Protein AF-A0A951G834-F1 (afdb_monomer_lite)

Sequence (128 aa):
MEDFDQDEIDAFVLTYSLFAQKNDSISLARIAAIYKADWMPSEAKECFDSARRSVNDCLGSAATIMLGEHYVRVRDIIDVIIYGGMAHTNTKKAEIFEEWMRSGIKGFIWAEFFAHVKHLLEILRSRA

Radius of gyration: 16.0 Å; chains: 1; bounding box: 35×32×46 Å

Structure (mmCIF, N/CA/C/O backbone):
data_AF-A0A951G834-F1
#
_entry.id   AF-A0A951G834-F1
#
loop_
_atom_site.group_PDB
_atom_site.id
_atom_site.type_symbol
_atom_site.label_atom_id
_atom_site.label_alt_id
_atom_site.label_comp_id
_atom_site.label_asym_id
_atom_site.label_entity_id
_atom_site.label_seq_id
_atom_site.pdbx_PDB_ins_code
_atom_site.Cartn_x
_atom_site.Cartn_y
_atom_site.Cartn_z
_atom_site.occupancy
_atom_site.B_iso_or_equiv
_atom_site.auth_seq_id
_atom_site.auth_comp_id
_atom_site.auth_asym_id
_atom_site.auth_atom_id
_atom_site.pdbx_PDB_model_num
ATOM 1 N N . MET A 1 1 ? 9.044 19.501 -5.970 1.00 44.16 1 MET A N 1
ATOM 2 C CA . MET A 1 1 ? 8.704 18.137 -5.536 1.00 44.16 1 MET A CA 1
ATOM 3 C C . MET A 1 1 ? 9.507 17.968 -4.267 1.00 44.16 1 MET A C 1
ATOM 5 O O . MET A 1 1 ? 10.717 18.085 -4.372 1.00 44.16 1 MET A O 1
ATOM 9 N N . GLU A 1 2 ? 8.882 17.944 -3.086 1.00 50.66 2 GLU A N 1
ATOM 10 C CA . GLU A 1 2 ? 9.629 17.541 -1.884 1.00 50.66 2 GLU A CA 1
ATOM 11 C C . GLU A 1 2 ? 10.146 16.134 -2.178 1.00 50.66 2 GLU A C 1
ATOM 13 O O . GLU A 1 2 ? 9.355 15.245 -2.498 1.00 50.66 2 GLU A O 1
ATOM 18 N N . ASP A 1 3 ? 11.468 16.013 -2.263 1.00 60.75 3 ASP A N 1
ATOM 19 C CA . ASP A 1 3 ? 12.152 14.750 -2.500 1.00 60.75 3 ASP A CA 1
ATOM 20 C C . ASP A 1 3 ? 12.013 13.963 -1.199 1.00 60.75 3 ASP A C 1
ATOM 22 O O . ASP A 1 3 ? 12.490 14.427 -0.164 1.00 60.75 3 ASP A O 1
ATOM 26 N N . PHE A 1 4 ? 11.305 12.833 -1.233 1.00 62.94 4 PHE A N 1
ATOM 27 C CA . PHE A 1 4 ? 11.307 11.915 -0.099 1.00 62.94 4 PHE A CA 1
ATOM 28 C C . PHE A 1 4 ? 12.752 11.491 0.163 1.00 62.94 4 PHE A C 1
ATOM 30 O O . PHE A 1 4 ? 13.439 11.023 -0.753 1.00 62.94 4 PHE A O 1
ATOM 37 N N . ASP A 1 5 ? 13.213 11.658 1.397 1.00 77.44 5 ASP A N 1
ATOM 38 C CA . ASP A 1 5 ? 14.512 11.139 1.815 1.00 77.44 5 ASP A CA 1
ATOM 39 C C . ASP A 1 5 ? 14.432 9.597 1.922 1.00 77.44 5 ASP A C 1
ATOM 41 O O . ASP A 1 5 ? 13.355 9.031 2.124 1.00 77.44 5 ASP A O 1
ATOM 45 N N . GLN A 1 6 ? 15.550 8.893 1.702 1.00 76.19 6 GLN A N 1
ATOM 46 C CA . GLN A 1 6 ? 15.586 7.423 1.745 1.00 76.19 6 GLN A CA 1
ATOM 47 C C . GLN A 1 6 ? 15.042 6.855 3.064 1.00 76.19 6 GLN A C 1
ATOM 49 O O . GLN A 1 6 ? 14.336 5.850 3.030 1.00 76.19 6 GLN A O 1
ATOM 54 N N . ASP A 1 7 ? 15.270 7.528 4.193 1.00 79.31 7 ASP A N 1
ATOM 55 C CA . ASP A 1 7 ? 14.752 7.134 5.503 1.00 79.31 7 ASP A CA 1
ATOM 56 C C . ASP A 1 7 ? 13.214 7.181 5.541 1.00 79.31 7 ASP A C 1
ATOM 58 O O . ASP A 1 7 ? 12.574 6.309 6.135 1.00 79.31 7 ASP A O 1
ATOM 62 N N . GLU A 1 8 ? 12.587 8.156 4.873 1.00 77.69 8 GLU A N 1
ATOM 63 C CA . GLU A 1 8 ? 11.124 8.253 4.782 1.00 77.69 8 GLU A CA 1
ATOM 64 C C . GLU A 1 8 ? 10.540 7.118 3.935 1.00 77.69 8 GLU A C 1
ATOM 66 O O . GLU A 1 8 ? 9.498 6.545 4.278 1.00 77.69 8 GLU A O 1
ATOM 71 N N . ILE A 1 9 ? 11.221 6.765 2.841 1.00 77.44 9 ILE A N 1
ATOM 72 C CA . ILE A 1 9 ? 10.815 5.657 1.974 1.00 77.44 9 ILE A CA 1
ATOM 73 C C . ILE A 1 9 ? 10.972 4.330 2.724 1.00 77.44 9 ILE A C 1
ATOM 75 O O . ILE A 1 9 ? 10.038 3.526 2.730 1.00 77.44 9 ILE A O 1
ATOM 79 N N . ASP A 1 10 ? 12.094 4.108 3.406 1.00 82.00 10 ASP A N 1
ATOM 80 C CA . ASP A 1 10 ? 12.346 2.892 4.183 1.00 82.00 10 ASP A CA 1
ATOM 81 C C . ASP A 1 10 ? 11.348 2.742 5.339 1.00 82.00 10 ASP A C 1
ATOM 83 O O . ASP A 1 10 ? 10.772 1.665 5.543 1.00 82.00 10 ASP A O 1
ATOM 87 N N . ALA A 1 11 ? 11.057 3.833 6.053 1.00 83.75 11 ALA A N 1
ATOM 88 C CA . ALA A 1 11 ? 10.031 3.854 7.089 1.00 83.75 11 ALA A CA 1
ATOM 89 C C . ALA A 1 11 ? 8.648 3.508 6.520 1.00 83.75 11 ALA A C 1
ATOM 91 O O . ALA A 1 11 ? 7.914 2.709 7.116 1.00 83.75 11 ALA A O 1
ATOM 92 N N . PHE A 1 12 ? 8.288 4.056 5.356 1.00 83.00 12 PHE A N 1
ATOM 93 C CA . PHE A 1 12 ? 7.044 3.709 4.675 1.00 83.00 12 PHE A CA 1
ATOM 94 C C . PHE A 1 12 ? 7.005 2.232 4.262 1.00 83.00 12 PHE A C 1
ATOM 96 O O . PHE A 1 12 ? 6.016 1.554 4.535 1.00 83.00 12 PHE A O 1
ATOM 103 N N . VAL A 1 13 ? 8.069 1.710 3.649 1.00 84.06 13 VAL A N 1
ATOM 104 C CA . VAL A 1 13 ? 8.187 0.309 3.211 1.00 84.06 13 VAL A CA 1
ATOM 105 C C . VAL A 1 13 ? 7.994 -0.648 4.378 1.00 84.06 13 VAL A C 1
ATOM 107 O O . VAL A 1 13 ? 7.223 -1.611 4.275 1.00 84.06 13 VAL A O 1
ATOM 110 N N . LEU A 1 14 ? 8.655 -0.371 5.502 1.00 83.62 14 LEU A N 1
ATOM 111 C CA . LEU A 1 14 ? 8.518 -1.149 6.726 1.00 83.62 14 LEU A CA 1
ATOM 112 C C . LEU A 1 14 ? 7.084 -1.073 7.258 1.00 83.62 14 LEU A C 1
ATOM 114 O O . LEU A 1 14 ? 6.453 -2.104 7.486 1.00 83.62 14 LEU A O 1
ATOM 118 N N . THR A 1 15 ? 6.541 0.136 7.386 1.00 83.31 15 THR A N 1
ATOM 119 C CA . THR A 1 15 ? 5.182 0.386 7.888 1.00 83.31 15 THR A CA 1
ATOM 120 C C . THR A 1 15 ? 4.138 -0.334 7.038 1.00 83.31 15 THR A C 1
ATOM 122 O O . THR A 1 15 ? 3.297 -1.070 7.557 1.00 83.31 15 THR A O 1
ATOM 125 N N . TYR A 1 16 ? 4.214 -0.193 5.717 1.00 83.62 16 TYR A N 1
ATOM 126 C CA . TYR A 1 16 ? 3.327 -0.884 4.792 1.00 83.62 16 TYR A CA 1
ATOM 127 C C . TYR A 1 16 ? 3.464 -2.401 4.928 1.00 83.62 16 TYR A C 1
ATOM 129 O O . TYR A 1 16 ? 2.458 -3.104 4.986 1.00 83.62 16 TYR A O 1
ATOM 137 N N . SER A 1 17 ? 4.687 -2.923 5.041 1.00 82.81 17 SER A N 1
ATOM 138 C CA . SER A 1 17 ? 4.920 -4.362 5.202 1.00 82.81 17 SER A CA 1
ATOM 139 C C . SER A 1 17 ? 4.271 -4.922 6.469 1.00 82.81 17 SER A C 1
ATOM 141 O O . SER A 1 17 ? 3.606 -5.956 6.389 1.00 82.81 17 SER A O 1
ATOM 143 N N . LEU A 1 18 ? 4.377 -4.206 7.592 1.00 82.25 18 LEU A N 1
ATOM 144 C CA . LEU A 1 18 ? 3.757 -4.568 8.871 1.00 82.25 18 LEU A CA 1
ATOM 145 C C . LEU A 1 18 ? 2.221 -4.533 8.802 1.00 82.25 18 LEU A C 1
ATOM 147 O O . LEU A 1 18 ? 1.540 -5.434 9.294 1.00 82.25 18 LEU A O 1
ATOM 151 N N . PHE A 1 19 ? 1.647 -3.502 8.177 1.00 81.94 19 PHE A N 1
ATOM 152 C CA . PHE A 1 19 ? 0.200 -3.277 8.206 1.00 81.94 19 PHE A CA 1
ATOM 153 C C . PHE A 1 19 ? -0.577 -3.979 7.082 1.00 81.94 19 PHE A C 1
ATOM 155 O O . PHE A 1 19 ? -1.742 -4.345 7.286 1.00 81.94 19 PHE A O 1
ATOM 162 N N . ALA A 1 20 ? 0.032 -4.188 5.912 1.00 78.94 20 ALA A N 1
ATOM 163 C CA . ALA A 1 20 ? -0.624 -4.765 4.738 1.00 78.94 20 ALA A CA 1
ATOM 164 C C . ALA A 1 20 ? -0.571 -6.300 4.710 1.00 78.94 20 ALA A C 1
ATOM 166 O O . ALA A 1 20 ? -1.544 -6.946 4.297 1.00 78.94 20 ALA A O 1
ATOM 167 N N . GLN A 1 21 ? 0.529 -6.915 5.158 1.00 70.31 21 GLN A N 1
ATOM 168 C CA . GLN A 1 21 ? 0.659 -8.371 5.124 1.00 70.31 21 GLN A CA 1
ATOM 169 C C . GLN A 1 21 ? -0.138 -9.026 6.249 1.00 70.31 21 GLN A C 1
ATOM 171 O O . GLN A 1 21 ? 0.120 -8.808 7.422 1.00 70.31 21 GLN A O 1
ATOM 176 N N . LYS A 1 22 ? -1.049 -9.943 5.908 1.00 67.56 22 LYS A N 1
ATOM 177 C CA . LYS A 1 22 ? -1.853 -10.695 6.895 1.00 67.56 22 LYS A CA 1
ATOM 178 C C . LYS A 1 22 ? -1.033 -11.565 7.860 1.00 67.56 22 LYS A C 1
ATOM 180 O O . LYS A 1 22 ? -1.581 -12.045 8.852 1.00 67.56 22 LYS A O 1
ATOM 185 N N . ASN A 1 23 ? 0.237 -11.807 7.546 1.00 67.38 23 ASN A N 1
ATOM 186 C CA . ASN A 1 23 ? 1.112 -12.672 8.330 1.00 67.38 23 ASN A CA 1
ATOM 187 C C . ASN A 1 23 ? 1.618 -11.977 9.600 1.00 67.38 23 ASN A C 1
ATOM 189 O O . ASN A 1 23 ? 1.911 -12.659 10.585 1.00 67.38 23 ASN A O 1
ATOM 193 N N . ASP A 1 24 ? 1.642 -10.643 9.612 1.00 69.69 24 ASP A N 1
ATOM 194 C CA . ASP A 1 24 ? 2.087 -9.871 10.764 1.00 69.69 24 ASP A CA 1
ATOM 195 C C . ASP A 1 24 ? 0.992 -9.768 11.836 1.00 69.69 24 ASP A C 1
ATOM 197 O O . ASP A 1 24 ? -0.203 -9.680 11.525 1.00 69.69 24 ASP A O 1
ATOM 201 N N . SER A 1 25 ? 1.376 -9.846 13.115 1.00 69.75 25 SER A N 1
ATOM 202 C CA . SER A 1 25 ? 0.483 -9.732 14.280 1.00 69.75 25 SER A CA 1
ATOM 203 C C . SER A 1 25 ? -0.227 -8.382 14.321 1.00 69.75 25 SER A C 1
ATOM 205 O O . SER A 1 25 ? -1.383 -8.337 14.744 1.00 69.75 25 SER A O 1
ATOM 207 N N . ILE A 1 26 ? 0.405 -7.334 13.791 1.00 78.94 26 ILE A N 1
ATOM 208 C CA . ILE A 1 26 ? -0.128 -5.967 13.766 1.00 78.94 26 ILE A CA 1
ATOM 209 C C . ILE A 1 26 ? -0.765 -5.567 12.431 1.00 78.94 26 ILE A C 1
ATOM 211 O O . ILE A 1 26 ? -1.090 -4.402 12.224 1.00 78.94 26 ILE A O 1
ATOM 215 N N . SER A 1 27 ? -1.012 -6.516 11.527 1.00 85.38 27 SER A N 1
ATOM 216 C CA . SER A 1 27 ? -1.688 -6.208 10.264 1.00 85.38 27 SER A CA 1
ATOM 217 C C . SER A 1 27 ? -3.080 -5.605 10.476 1.00 85.38 27 SER A C 1
ATOM 219 O O . SER A 1 27 ? -3.811 -5.996 11.393 1.00 85.38 27 SER A O 1
ATOM 221 N N . LEU A 1 28 ? -3.523 -4.718 9.577 1.00 84.38 28 LEU A N 1
ATOM 222 C CA . LEU A 1 28 ? -4.867 -4.114 9.641 1.00 84.38 28 LEU A CA 1
ATOM 223 C C . LEU A 1 28 ? -5.977 -5.174 9.659 1.00 84.38 28 LEU A C 1
ATOM 225 O O . LEU A 1 28 ? -7.055 -4.964 10.218 1.00 84.38 28 LEU A O 1
ATOM 229 N N . ALA A 1 29 ? -5.721 -6.335 9.052 1.00 85.12 29 ALA A N 1
ATOM 230 C CA . ALA A 1 29 ? -6.628 -7.471 9.094 1.00 85.12 29 ALA A CA 1
ATOM 231 C C . ALA A 1 29 ? -6.766 -8.058 10.509 1.00 85.12 29 ALA A C 1
ATOM 233 O O . ALA A 1 29 ? -7.888 -8.366 10.913 1.00 85.12 29 ALA A O 1
ATOM 234 N N . ARG A 1 30 ? -5.660 -8.194 11.252 1.00 86.25 30 ARG A N 1
ATOM 235 C CA . ARG A 1 30 ? -5.657 -8.702 12.630 1.00 86.25 30 ARG A CA 1
ATOM 236 C C . ARG A 1 30 ? -6.158 -7.672 13.630 1.00 86.25 30 ARG A C 1
ATOM 238 O O . ARG A 1 30 ? -6.992 -8.017 14.460 1.00 86.25 30 ARG A O 1
ATOM 245 N N . ILE A 1 31 ? -5.754 -6.410 13.497 1.00 87.94 31 ILE A N 1
ATOM 246 C CA . ILE A 1 31 ? -6.267 -5.321 14.340 1.00 87.94 31 ILE A CA 1
ATOM 247 C C . ILE A 1 31 ? -7.792 -5.231 14.217 1.00 87.94 31 ILE A C 1
ATOM 249 O O . ILE A 1 31 ? -8.492 -5.120 15.219 1.00 87.94 31 ILE A O 1
ATOM 253 N N . ALA A 1 32 ? -8.341 -5.402 13.013 1.00 89.25 32 ALA A N 1
ATOM 254 C CA . ALA A 1 32 ? -9.788 -5.409 12.827 1.00 89.25 32 ALA A CA 1
ATOM 255 C C . ALA A 1 32 ? -10.520 -6.517 13.594 1.00 89.25 32 ALA A C 1
ATOM 257 O O . ALA A 1 32 ? -11.695 -6.357 13.903 1.00 89.25 32 ALA A O 1
ATOM 258 N N . ALA A 1 33 ? -9.866 -7.640 13.901 1.00 88.88 33 ALA A N 1
ATOM 259 C CA . ALA A 1 33 ? -10.471 -8.672 14.738 1.00 88.88 33 ALA A CA 1
ATOM 260 C C . ALA A 1 33 ? -10.670 -8.175 16.181 1.00 88.88 33 ALA A C 1
ATOM 262 O O . ALA A 1 33 ? -11.689 -8.483 16.790 1.00 88.88 33 ALA A O 1
ATOM 263 N N . ILE A 1 34 ? -9.746 -7.352 16.689 1.00 88.62 34 ILE A N 1
ATOM 264 C CA . ILE A 1 34 ? -9.845 -6.713 18.009 1.00 88.62 34 ILE A CA 1
ATOM 265 C C . ILE A 1 34 ? -10.996 -5.705 18.016 1.00 88.62 34 ILE A C 1
ATOM 267 O O . ILE A 1 34 ? -11.842 -5.738 18.905 1.00 88.62 34 ILE A O 1
ATOM 271 N N . TYR A 1 35 ? -11.084 -4.860 16.986 1.00 90.12 35 TYR A N 1
ATOM 272 C CA . TYR A 1 35 ? -12.165 -3.876 16.869 1.00 90.12 35 TYR A CA 1
ATOM 273 C C . TYR A 1 35 ? -13.543 -4.514 16.677 1.00 90.12 35 TYR A C 1
ATOM 275 O O . TYR A 1 35 ? -14.551 -3.908 17.010 1.00 90.12 35 TYR A O 1
ATOM 283 N N . LYS A 1 36 ? -13.622 -5.765 16.220 1.00 90.31 36 LYS A N 1
ATOM 284 C CA . LYS A 1 36 ? -14.891 -6.499 16.128 1.00 90.31 36 LYS A CA 1
ATOM 285 C C . LYS A 1 36 ? -15.385 -7.073 17.454 1.00 90.31 36 LYS A C 1
ATOM 287 O O . LYS A 1 36 ? -16.505 -7.570 17.484 1.00 90.31 36 LYS A O 1
ATOM 292 N N . ALA A 1 37 ? -14.596 -7.017 18.525 1.00 92.19 37 ALA A N 1
ATOM 293 C CA . ALA A 1 37 ? -14.987 -7.589 19.805 1.00 92.19 37 ALA A CA 1
ATOM 294 C C . ALA A 1 37 ? -16.221 -6.894 20.407 1.00 92.19 37 ALA A C 1
ATOM 296 O O . ALA A 1 37 ? -16.443 -5.693 20.223 1.00 92.19 37 ALA A O 1
ATOM 297 N N . ASP A 1 38 ? -17.018 -7.646 21.163 1.00 92.62 38 ASP A N 1
ATOM 298 C CA . ASP A 1 38 ? -18.268 -7.147 21.751 1.00 92.62 38 ASP A CA 1
ATOM 299 C C . ASP A 1 38 ? -18.036 -6.007 22.749 1.00 92.62 38 ASP A C 1
ATOM 301 O O . ASP A 1 38 ? -18.843 -5.088 22.831 1.00 92.62 38 ASP A O 1
ATOM 305 N N . TRP A 1 39 ? -16.897 -6.024 23.449 1.00 93.06 39 TRP A N 1
ATOM 306 C CA . TRP A 1 39 ? -16.519 -5.003 24.428 1.00 93.06 39 TRP A CA 1
ATOM 307 C C . TRP A 1 39 ? -16.080 -3.669 23.806 1.00 93.06 39 TRP A C 1
ATOM 309 O O . TRP A 1 39 ? -15.910 -2.689 24.529 1.00 93.06 39 TRP A O 1
ATOM 319 N N . MET A 1 40 ? -15.866 -3.614 22.489 1.00 94.62 40 MET A N 1
ATOM 320 C CA . MET A 1 40 ? -15.364 -2.413 21.825 1.00 94.62 40 MET A CA 1
ATOM 321 C C . MET A 1 40 ? -16.500 -1.386 21.611 1.00 94.62 40 MET A C 1
ATOM 323 O O . MET A 1 40 ? -17.539 -1.758 21.053 1.00 94.62 40 MET A O 1
ATOM 327 N N . PRO A 1 41 ? -16.319 -0.105 21.997 1.00 94.94 41 PRO A N 1
ATOM 328 C CA . PRO A 1 41 ? -17.320 0.946 21.789 1.00 94.94 41 PRO A CA 1
ATOM 329 C C . PRO A 1 41 ? -17.679 1.130 20.312 1.00 94.94 41 PRO A C 1
ATOM 331 O O . PRO A 1 41 ? -16.795 1.076 19.454 1.00 94.94 41 PRO A O 1
ATOM 334 N N . SER A 1 42 ? -18.955 1.385 20.008 1.00 91.88 42 SER A N 1
ATOM 335 C CA . SER A 1 42 ? -19.458 1.569 18.636 1.00 91.88 42 SER A CA 1
ATOM 336 C C . SER A 1 42 ? -18.691 2.641 17.868 1.00 91.88 42 SER A C 1
ATOM 338 O O . SER A 1 42 ? -18.292 2.415 16.729 1.00 91.88 42 SER A O 1
ATOM 340 N N . GLU A 1 43 ? -18.389 3.762 18.515 1.00 92.19 4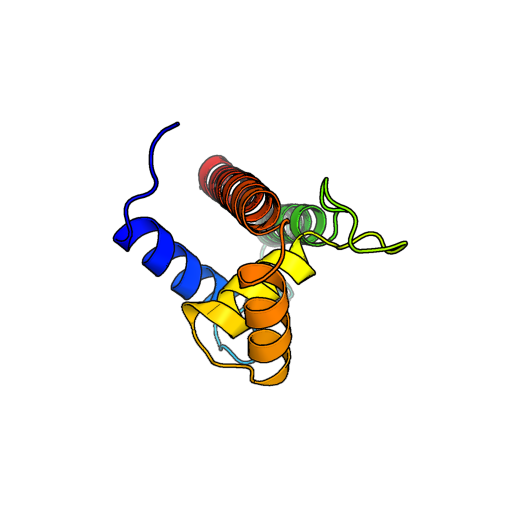3 GLU A N 1
ATOM 341 C CA . GLU A 1 43 ? -17.674 4.890 17.921 1.00 92.19 43 GLU A CA 1
ATOM 342 C C . GLU A 1 43 ? -16.245 4.494 17.526 1.00 92.19 43 GLU A C 1
ATOM 344 O O . GLU A 1 43 ? -15.752 4.864 16.459 1.00 92.19 43 GLU A O 1
ATOM 349 N N . ALA A 1 44 ? -15.582 3.683 18.358 1.00 89.81 44 ALA A N 1
ATOM 350 C CA . ALA A 1 44 ? -14.246 3.173 18.071 1.00 89.81 44 ALA A CA 1
ATOM 351 C C . ALA A 1 44 ? -14.262 2.190 16.889 1.00 89.81 44 ALA A C 1
ATOM 353 O O . ALA A 1 44 ? -13.367 2.242 16.041 1.00 89.81 44 ALA A O 1
ATOM 354 N N . LYS A 1 45 ? -15.293 1.333 16.794 1.00 93.06 45 LYS A N 1
ATOM 355 C CA . LYS A 1 45 ? -15.500 0.427 15.647 1.00 93.06 45 LYS A CA 1
ATOM 356 C C . LYS A 1 45 ? -15.669 1.211 14.356 1.00 93.06 45 LYS A C 1
ATOM 358 O O . LYS A 1 45 ? -14.966 0.955 13.383 1.00 93.06 45 LYS A O 1
ATOM 363 N N . GLU A 1 46 ? -16.568 2.188 14.364 1.00 92.12 46 GLU A N 1
ATOM 364 C CA . GLU A 1 46 ? -16.882 3.003 13.193 1.00 92.12 46 GLU A CA 1
ATOM 365 C C . GLU A 1 46 ? -15.683 3.825 12.725 1.00 92.12 46 GLU A C 1
ATOM 367 O O . GLU A 1 46 ? -15.401 3.867 11.524 1.00 92.12 46 GLU A O 1
ATOM 372 N N . CYS A 1 47 ? -14.944 4.431 13.658 1.00 89.69 47 CYS A N 1
ATOM 373 C CA . CYS A 1 47 ? -13.734 5.188 13.352 1.00 89.69 47 CYS A CA 1
ATOM 374 C C . CYS A 1 47 ? -12.680 4.298 12.679 1.00 89.69 47 CYS A C 1
ATOM 376 O O . CYS A 1 47 ? -12.189 4.622 11.591 1.00 89.69 47 CYS A O 1
ATOM 378 N N . PHE A 1 48 ? -12.397 3.133 13.270 1.00 90.25 48 PHE A N 1
ATOM 379 C CA . PHE A 1 48 ? -11.448 2.176 12.712 1.00 90.25 48 PHE A CA 1
ATOM 380 C C . PHE A 1 48 ? -11.894 1.650 11.343 1.00 90.25 48 PHE A C 1
ATOM 382 O O . PHE A 1 48 ? -11.115 1.670 10.389 1.00 90.25 48 PHE A O 1
ATOM 389 N N . ASP A 1 49 ? -13.151 1.225 11.203 1.00 90.81 49 ASP A N 1
ATOM 390 C CA . ASP A 1 49 ? -13.673 0.699 9.941 1.00 90.81 49 ASP A CA 1
ATOM 391 C C . ASP A 1 49 ? -13.727 1.775 8.853 1.00 90.81 49 ASP A C 1
ATOM 393 O O . ASP A 1 49 ? -13.578 1.467 7.671 1.00 90.81 49 ASP A O 1
ATOM 397 N N . SER A 1 50 ? -13.932 3.041 9.219 1.00 90.38 50 SER A N 1
ATOM 398 C CA . SER A 1 50 ? -13.845 4.180 8.301 1.00 90.38 50 SER A CA 1
ATOM 399 C C . SER A 1 50 ? -12.411 4.389 7.808 1.00 90.38 50 SER A C 1
ATOM 401 O O . SER A 1 50 ? -12.186 4.435 6.599 1.00 90.38 50 SER A O 1
ATOM 403 N N . ALA A 1 51 ? -11.426 4.430 8.711 1.00 86.94 51 ALA A N 1
ATOM 404 C CA . ALA A 1 51 ? -10.015 4.576 8.345 1.00 86.94 51 ALA A CA 1
ATOM 405 C C . ALA A 1 51 ? -9.523 3.395 7.491 1.00 86.94 51 ALA A C 1
ATOM 407 O O . ALA A 1 51 ? -8.921 3.579 6.430 1.00 86.94 51 ALA A O 1
ATOM 408 N N . ARG A 1 52 ? -9.857 2.167 7.901 1.00 87.88 52 ARG A N 1
ATOM 409 C CA . ARG A 1 52 ? -9.533 0.947 7.157 1.00 87.88 52 ARG A CA 1
ATOM 410 C C . ARG A 1 52 ? -10.171 0.939 5.767 1.00 87.88 52 ARG A C 1
ATOM 412 O O . ARG A 1 52 ? -9.538 0.451 4.828 1.00 87.88 52 ARG A O 1
ATOM 419 N N . ARG A 1 53 ? -11.413 1.415 5.622 1.00 90.44 53 ARG A N 1
ATOM 420 C CA . ARG A 1 53 ? -12.063 1.543 4.309 1.00 90.44 53 ARG A CA 1
ATOM 421 C C . ARG A 1 53 ? -11.309 2.522 3.423 1.00 90.44 53 ARG A C 1
ATOM 423 O O . ARG A 1 53 ? -10.889 2.103 2.358 1.00 90.44 53 ARG A O 1
ATOM 430 N N . SER A 1 54 ? -10.993 3.726 3.903 1.00 88.56 54 SER A N 1
ATOM 431 C CA . SER A 1 54 ? -10.234 4.713 3.118 1.00 88.56 54 SER A CA 1
ATOM 432 C C . SER A 1 54 ? -8.901 4.171 2.590 1.00 88.56 54 SER A C 1
ATOM 434 O O . SER A 1 54 ? -8.583 4.359 1.418 1.00 88.56 54 SER A O 1
ATOM 436 N N . VAL A 1 55 ? -8.150 3.430 3.412 1.00 86.12 55 VAL A N 1
ATOM 437 C CA . VAL A 1 55 ? -6.910 2.774 2.959 1.00 86.12 55 VAL A CA 1
ATOM 438 C C . VAL A 1 55 ? -7.197 1.704 1.900 1.00 86.12 55 VAL A C 1
ATOM 440 O O . VAL A 1 55 ? -6.510 1.638 0.884 1.00 86.12 55 VAL A O 1
ATOM 443 N N . ASN A 1 56 ? -8.207 0.852 2.106 1.00 88.69 56 ASN A N 1
ATOM 444 C CA . ASN A 1 56 ? -8.539 -0.193 1.133 1.00 88.69 56 ASN A CA 1
ATOM 445 C C . ASN A 1 56 ? -9.079 0.367 -0.183 1.00 88.69 56 ASN A C 1
ATOM 447 O O . ASN A 1 56 ? -8.756 -0.198 -1.224 1.00 88.69 56 ASN A O 1
ATOM 451 N N . ASP A 1 57 ? -9.847 1.451 -0.138 1.00 90.31 57 ASP A N 1
ATOM 452 C CA . ASP A 1 57 ? -10.399 2.119 -1.313 1.00 90.31 57 ASP A CA 1
ATOM 453 C C . ASP A 1 57 ? -9.269 2.735 -2.147 1.00 90.31 57 ASP A C 1
ATOM 455 O O . ASP A 1 57 ? -9.204 2.499 -3.351 1.00 90.31 57 ASP A O 1
ATOM 459 N N . CYS A 1 58 ? -8.310 3.412 -1.502 1.00 88.00 58 CYS A N 1
ATOM 460 C CA . CYS A 1 58 ? -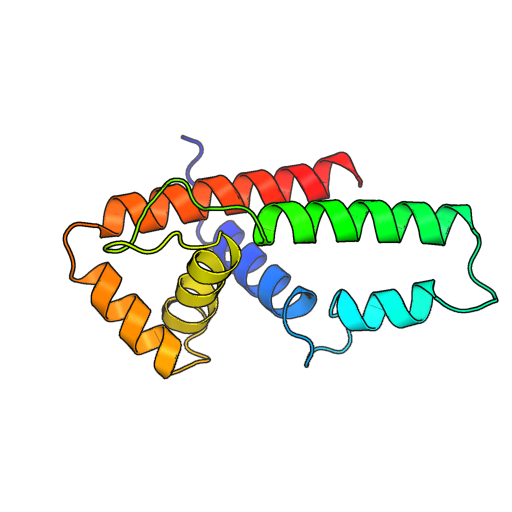7.104 3.914 -2.167 1.00 88.00 58 CYS A CA 1
ATOM 461 C C . CYS A 1 58 ? -6.276 2.786 -2.797 1.00 88.00 58 CYS A C 1
ATOM 463 O O . CYS A 1 58 ? -5.828 2.903 -3.931 1.00 88.00 58 CYS A O 1
ATOM 465 N N . LEU A 1 59 ? -6.062 1.678 -2.086 1.00 88.12 59 LEU A N 1
ATOM 466 C CA . LEU A 1 59 ? -5.292 0.553 -2.624 1.00 88.12 59 LEU A CA 1
ATOM 467 C C . LEU A 1 59 ? -6.053 -0.204 -3.725 1.00 88.12 59 LEU A C 1
ATOM 469 O O . LEU A 1 59 ? -5.441 -0.838 -4.584 1.00 88.12 59 LEU A O 1
ATOM 473 N N . GLY A 1 60 ? -7.383 -0.204 -3.668 1.00 89.31 60 GLY A N 1
ATOM 474 C CA . GLY A 1 60 ? -8.257 -0.893 -4.611 1.00 89.31 60 GLY A CA 1
ATOM 475 C C . GLY A 1 60 ? -8.558 -0.098 -5.879 1.00 89.31 60 GLY A C 1
ATOM 476 O O . GLY A 1 60 ? -9.066 -0.694 -6.830 1.00 89.31 60 GLY A O 1
ATOM 477 N N . SER A 1 61 ? -8.256 1.203 -5.913 1.00 88.88 61 SER A N 1
ATOM 478 C CA . SER A 1 61 ? -8.514 2.039 -7.082 1.00 88.88 61 SER A CA 1
ATOM 479 C C . SER A 1 61 ? -7.618 1.661 -8.261 1.00 88.88 61 SER A C 1
ATOM 481 O O . SER A 1 61 ? -6.555 1.051 -8.104 1.00 88.88 61 SER A O 1
ATOM 483 N N . ALA A 1 62 ? -8.063 2.024 -9.463 1.00 89.00 62 ALA A N 1
ATOM 484 C CA . ALA A 1 62 ? -7.225 1.941 -10.650 1.00 89.00 62 ALA A CA 1
ATOM 485 C C . ALA A 1 62 ? -6.054 2.927 -10.519 1.00 89.00 62 ALA A C 1
ATOM 487 O O . ALA A 1 62 ? -6.247 4.058 -10.068 1.00 89.00 62 ALA A O 1
ATOM 488 N N . ALA A 1 63 ? -4.861 2.482 -10.899 1.00 86.88 63 ALA A N 1
ATOM 489 C CA . ALA A 1 63 ? -3.720 3.353 -11.130 1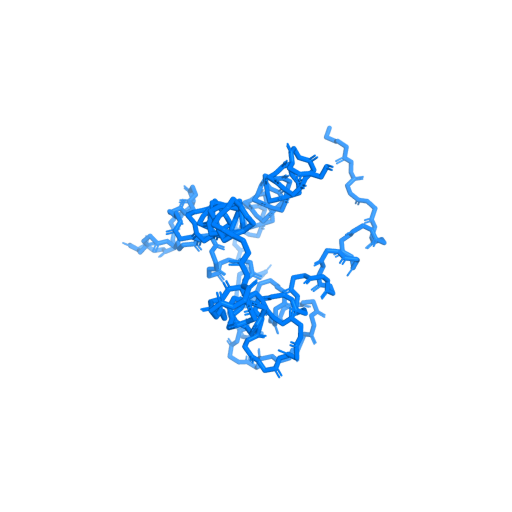.00 86.88 63 ALA A CA 1
ATOM 490 C C . ALA A 1 63 ? -3.961 4.204 -12.385 1.00 86.88 63 ALA A C 1
ATOM 492 O O . ALA A 1 63 ? -4.759 3.840 -13.256 1.00 86.88 63 ALA A O 1
ATOM 493 N N . THR A 1 64 ? -3.249 5.320 -12.509 1.00 85.62 64 THR A N 1
ATOM 494 C CA . THR A 1 64 ? -3.353 6.199 -13.687 1.00 85.62 64 THR A CA 1
ATOM 495 C C . THR A 1 64 ? -2.755 5.543 -14.932 1.00 85.62 64 THR A C 1
ATOM 497 O O . THR A 1 64 ? -3.082 5.909 -16.061 1.00 85.62 64 THR A O 1
ATOM 500 N N . ILE A 1 65 ? -1.871 4.565 -14.737 1.00 82.94 65 ILE A N 1
ATOM 501 C CA . ILE A 1 65 ? -1.186 3.846 -15.808 1.00 82.94 65 ILE A CA 1
ATOM 502 C C . ILE A 1 65 ? -1.904 2.546 -16.183 1.00 82.94 65 ILE A C 1
ATOM 504 O O . ILE A 1 65 ? -2.478 1.849 -15.344 1.00 82.94 65 ILE A O 1
ATOM 508 N N . MET A 1 66 ? -1.794 2.179 -17.457 1.00 81.38 66 MET A N 1
ATOM 509 C CA . MET A 1 66 ? -2.182 0.865 -17.968 1.00 81.38 66 MET A CA 1
ATOM 510 C C . MET A 1 66 ? -0.932 0.076 -18.348 1.00 81.38 66 MET A C 1
ATOM 512 O O . MET A 1 66 ? 0.006 0.632 -18.924 1.00 81.38 66 MET A O 1
ATOM 516 N N . LEU A 1 67 ? -0.924 -1.222 -18.047 1.00 77.25 67 LEU A N 1
ATOM 517 C CA . LEU A 1 67 ? 0.125 -2.141 -18.485 1.00 77.25 67 LEU A CA 1
ATOM 518 C C . LEU A 1 67 ? -0.466 -3.083 -19.532 1.00 77.25 67 LEU A C 1
ATOM 520 O O . LEU A 1 67 ? -1.268 -3.963 -19.217 1.00 77.25 67 LEU A O 1
ATOM 524 N N . GLY A 1 68 ? -0.108 -2.853 -20.797 1.00 78.38 68 GLY A N 1
ATOM 525 C CA . GLY A 1 68 ? -0.790 -3.482 -21.927 1.00 78.38 68 GLY A CA 1
ATOM 526 C C . GLY A 1 68 ? -2.258 -3.050 -21.987 1.00 78.38 68 GLY A C 1
ATOM 527 O O . GLY A 1 68 ? -2.558 -1.861 -21.923 1.00 78.38 68 GLY A O 1
ATOM 528 N N . GLU A 1 69 ? -3.171 -4.016 -22.077 1.00 70.69 69 GLU A N 1
ATOM 529 C CA . GLU A 1 69 ? -4.624 -3.774 -22.089 1.00 70.69 69 GLU A CA 1
ATOM 530 C C . GLU A 1 69 ? -5.270 -3.867 -20.694 1.00 70.69 69 GLU A C 1
ATOM 532 O O . GLU A 1 69 ? -6.493 -3.809 -20.560 1.00 70.69 69 GLU A O 1
ATOM 537 N N . HIS A 1 70 ? -4.472 -4.018 -19.633 1.00 74.62 70 HIS A N 1
ATOM 538 C CA . HIS A 1 70 ? -4.980 -4.237 -18.284 1.00 74.62 70 HIS A CA 1
ATOM 539 C C . HIS A 1 70 ? -4.852 -2.989 -17.407 1.00 74.62 70 HIS A C 1
ATOM 541 O O . HIS A 1 70 ? -3.783 -2.385 -17.286 1.00 74.62 70 HIS A O 1
ATOM 547 N N . TYR A 1 71 ? -5.956 -2.646 -16.737 1.00 77.25 71 TYR A N 1
ATOM 548 C CA . TYR A 1 71 ? -5.930 -1.721 -15.612 1.00 77.25 71 TYR A CA 1
ATOM 549 C C . TYR A 1 71 ? -5.189 -2.365 -14.448 1.00 77.25 71 TYR A C 1
ATOM 551 O O . TYR A 1 71 ? -5.523 -3.471 -14.016 1.00 77.25 71 TYR A O 1
ATOM 559 N N . VAL A 1 72 ? -4.201 -1.650 -13.928 1.00 87.31 72 VAL A N 1
ATOM 560 C CA . VAL A 1 72 ? -3.446 -2.072 -12.752 1.00 87.31 72 VAL A CA 1
ATOM 561 C C . VAL A 1 72 ? -4.051 -1.385 -11.542 1.00 87.31 72 VAL A C 1
ATOM 563 O O . VAL A 1 72 ? -4.363 -0.197 -11.603 1.00 87.31 72 VAL A O 1
ATOM 566 N N . ARG A 1 73 ? -4.251 -2.107 -10.437 1.00 90.56 73 ARG A N 1
ATOM 567 C CA . ARG A 1 73 ? -4.671 -1.453 -9.194 1.00 90.56 73 ARG A CA 1
ATOM 568 C C . ARG A 1 73 ? -3.461 -0.842 -8.514 1.00 90.56 73 ARG A C 1
ATOM 570 O O . ARG A 1 73 ? -2.362 -1.392 -8.583 1.00 90.56 73 ARG A O 1
ATOM 577 N N . VAL A 1 74 ? -3.689 0.219 -7.755 1.00 90.19 74 VAL A N 1
ATOM 578 C CA . VAL A 1 74 ? -2.657 0.862 -6.927 1.00 90.19 74 VAL A CA 1
ATOM 579 C C . VAL A 1 74 ? -1.923 -0.157 -6.055 1.00 90.19 74 VAL A C 1
ATOM 581 O O . VAL A 1 74 ? -0.694 -0.164 -5.996 1.00 90.19 74 VAL A O 1
ATOM 584 N N . ARG A 1 75 ? -2.670 -1.085 -5.440 1.00 91.25 75 ARG A N 1
ATOM 585 C CA . ARG A 1 75 ? -2.102 -2.181 -4.649 1.00 91.25 75 ARG A CA 1
ATOM 586 C C . ARG A 1 75 ? -1.073 -2.988 -5.419 1.00 91.25 75 ARG A C 1
ATOM 588 O O . ARG A 1 75 ? -0.057 -3.330 -4.837 1.00 91.25 75 ARG A O 1
ATOM 595 N N . ASP A 1 76 ? -1.338 -3.313 -6.680 1.00 90.56 76 ASP A N 1
ATOM 596 C CA . ASP A 1 76 ? -0.472 -4.191 -7.463 1.00 90.56 76 ASP A CA 1
ATOM 597 C C . ASP A 1 76 ? 0.876 -3.499 -7.753 1.00 90.56 76 ASP A C 1
ATOM 599 O O . ASP A 1 76 ? 1.922 -4.136 -7.648 1.00 90.56 76 ASP A O 1
ATOM 603 N N . ILE A 1 77 ? 0.870 -2.182 -8.007 1.00 91.44 77 ILE A N 1
ATOM 604 C CA . ILE A 1 77 ? 2.092 -1.373 -8.177 1.00 91.44 77 ILE A CA 1
ATOM 605 C C . ILE A 1 77 ? 2.896 -1.320 -6.877 1.00 91.44 77 ILE A C 1
ATOM 607 O O . ILE A 1 77 ? 4.081 -1.661 -6.869 1.00 91.44 77 ILE A O 1
ATOM 611 N N . ILE A 1 78 ? 2.250 -0.919 -5.776 1.00 90.44 78 ILE A N 1
ATOM 612 C CA . ILE A 1 78 ? 2.896 -0.792 -4.462 1.00 90.44 78 ILE A CA 1
ATOM 613 C C . ILE A 1 78 ? 3.506 -2.128 -4.046 1.00 90.44 78 ILE A C 1
ATOM 615 O O . ILE A 1 78 ? 4.662 -2.192 -3.637 1.00 90.44 78 ILE A O 1
ATOM 619 N N . ASP A 1 79 ? 2.754 -3.212 -4.203 1.00 90.62 79 ASP A N 1
ATOM 620 C CA . ASP A 1 79 ? 3.192 -4.550 -3.852 1.00 90.62 79 ASP A CA 1
ATOM 621 C C . ASP A 1 79 ? 4.409 -5.012 -4.664 1.00 90.62 79 ASP A C 1
ATOM 623 O O . ASP A 1 79 ? 5.287 -5.670 -4.103 1.00 90.62 79 ASP A O 1
ATOM 627 N N . VAL A 1 80 ? 4.454 -4.735 -5.971 1.00 91.88 80 VAL A N 1
ATOM 628 C CA . VAL A 1 80 ? 5.592 -5.107 -6.829 1.00 91.88 80 VAL A CA 1
ATOM 629 C C . VAL A 1 80 ? 6.836 -4.317 -6.440 1.00 91.88 80 VAL A C 1
ATOM 631 O O . VAL A 1 80 ? 7.896 -4.913 -6.270 1.00 91.88 80 VAL A O 1
ATOM 634 N N . ILE A 1 81 ? 6.712 -3.008 -6.226 1.00 91.25 81 ILE A N 1
ATOM 635 C CA . ILE A 1 81 ? 7.844 -2.163 -5.825 1.00 91.25 81 ILE A CA 1
ATOM 636 C C . ILE A 1 81 ? 8.357 -2.574 -4.448 1.00 91.25 81 ILE A C 1
ATOM 638 O O . ILE A 1 81 ? 9.542 -2.858 -4.291 1.00 91.25 81 ILE A O 1
ATOM 642 N N . ILE A 1 82 ? 7.467 -2.683 -3.461 1.00 89.44 82 ILE A N 1
ATOM 643 C CA . ILE A 1 82 ? 7.855 -2.993 -2.086 1.00 89.44 82 ILE A CA 1
ATOM 644 C C . ILE A 1 82 ? 8.394 -4.414 -1.980 1.00 89.44 82 ILE A C 1
ATOM 646 O O . ILE A 1 82 ? 9.503 -4.610 -1.498 1.00 89.44 82 ILE A O 1
ATOM 650 N N . TYR A 1 83 ? 7.646 -5.427 -2.416 1.00 88.25 83 TYR A N 1
ATOM 651 C CA . TYR A 1 83 ? 8.030 -6.818 -2.156 1.00 88.25 83 TYR A CA 1
ATOM 652 C C . TYR A 1 83 ? 8.944 -7.414 -3.227 1.00 88.25 83 TYR A C 1
ATOM 654 O O . TYR A 1 83 ? 9.641 -8.388 -2.941 1.00 88.25 83 TYR A O 1
ATOM 662 N N . GLY A 1 84 ? 8.925 -6.866 -4.442 1.00 87.31 84 GLY A N 1
ATOM 663 C CA . GLY A 1 84 ? 9.804 -7.274 -5.532 1.00 87.31 84 GLY A CA 1
ATOM 664 C C . GLY A 1 84 ? 11.124 -6.511 -5.552 1.00 87.31 84 GLY A C 1
ATOM 665 O O . GLY A 1 84 ? 12.163 -7.146 -5.683 1.00 87.31 84 GLY A O 1
ATOM 666 N N . GLY A 1 85 ? 11.081 -5.185 -5.392 1.00 87.88 85 GLY A N 1
ATOM 667 C CA . GLY A 1 85 ? 12.251 -4.317 -5.559 1.00 87.88 85 GLY A CA 1
ATOM 668 C C . GLY A 1 85 ? 12.928 -3.864 -4.268 1.00 87.88 85 GLY A C 1
ATOM 669 O O . GLY A 1 85 ? 14.147 -3.808 -4.213 1.00 87.88 85 GLY A O 1
ATOM 670 N N . MET A 1 86 ? 12.174 -3.525 -3.221 1.00 85.25 86 MET A N 1
ATOM 671 C CA . MET A 1 86 ? 12.772 -2.958 -2.001 1.00 85.25 86 MET A CA 1
ATOM 672 C C . MET A 1 86 ? 13.099 -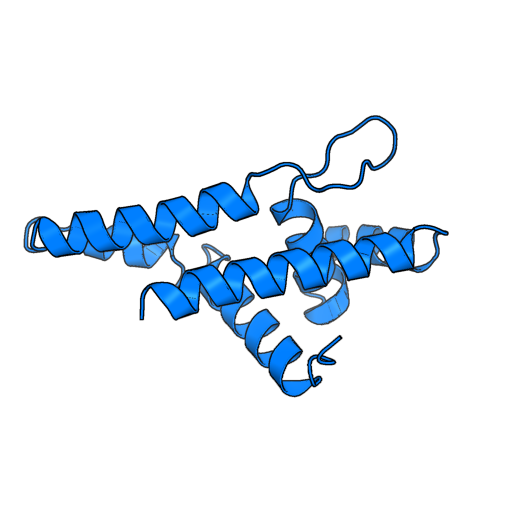4.042 -0.971 1.00 85.25 86 MET A C 1
ATOM 674 O O . MET A 1 86 ? 14.254 -4.274 -0.625 1.00 85.25 86 MET A O 1
ATOM 678 N N . ALA A 1 87 ? 12.086 -4.782 -0.531 1.00 80.94 87 ALA A N 1
ATOM 679 C CA . ALA A 1 87 ? 12.222 -5.819 0.483 1.00 80.94 87 ALA A CA 1
ATOM 680 C C . ALA A 1 87 ? 12.738 -7.158 -0.075 1.00 80.94 87 ALA A C 1
ATOM 682 O O . ALA A 1 87 ? 13.151 -8.011 0.705 1.00 80.94 87 ALA A O 1
ATOM 683 N N . HIS A 1 88 ? 12.676 -7.376 -1.397 1.00 79.12 88 HIS A N 1
ATOM 684 C CA . HIS A 1 88 ? 13.077 -8.629 -2.064 1.00 79.12 88 HIS A CA 1
ATOM 685 C C . HIS A 1 88 ? 12.471 -9.905 -1.439 1.00 79.12 88 HIS A C 1
ATOM 687 O O . HIS A 1 88 ? 13.066 -10.982 -1.448 1.00 79.12 88 HIS A O 1
ATOM 693 N N . THR A 1 89 ? 11.263 -9.805 -0.882 1.00 82.12 89 THR A N 1
ATOM 694 C CA . THR A 1 89 ? 10.601 -10.905 -0.157 1.00 82.12 89 THR A CA 1
ATOM 695 C C . THR A 1 89 ? 9.749 -11.797 -1.061 1.00 82.12 89 THR A C 1
ATOM 697 O O . THR A 1 89 ? 9.233 -12.820 -0.608 1.00 82.12 89 THR A O 1
ATOM 700 N N . ASN A 1 90 ? 9.570 -11.436 -2.337 1.00 86.94 90 ASN A N 1
ATOM 701 C CA . ASN A 1 90 ? 8.752 -12.192 -3.281 1.00 86.94 90 ASN A CA 1
ATOM 702 C C . ASN A 1 90 ? 9.413 -12.279 -4.662 1.00 86.94 90 ASN A C 1
ATOM 704 O O . ASN A 1 90 ? 9.408 -11.316 -5.425 1.00 86.94 90 ASN A O 1
ATOM 708 N N . THR A 1 91 ? 9.907 -13.468 -5.010 1.00 87.62 91 THR A N 1
ATOM 709 C CA . THR A 1 91 ? 10.637 -13.725 -6.262 1.00 87.62 91 THR A CA 1
ATOM 710 C C . THR A 1 91 ? 9.811 -13.447 -7.517 1.00 87.62 91 THR A C 1
ATOM 712 O O . THR A 1 91 ? 10.314 -12.828 -8.446 1.00 87.62 91 THR A O 1
ATOM 715 N N . LYS A 1 92 ? 8.518 -13.800 -7.529 1.00 90.81 92 LYS A N 1
ATOM 716 C CA . LYS A 1 92 ? 7.628 -13.503 -8.667 1.00 90.81 92 LYS A CA 1
ATOM 717 C C . LYS A 1 92 ? 7.455 -12.000 -8.876 1.00 90.81 92 LYS A C 1
ATOM 719 O O . LYS A 1 92 ? 7.416 -11.526 -10.002 1.00 90.81 92 LYS A O 1
ATOM 724 N N . LYS A 1 93 ? 7.331 -11.240 -7.786 1.00 90.94 93 LYS A N 1
ATOM 725 C CA . LYS A 1 93 ? 7.231 -9.777 -7.857 1.00 90.94 93 LYS A CA 1
ATOM 726 C C . LYS A 1 93 ? 8.570 -9.137 -8.220 1.00 90.94 93 LYS A C 1
ATOM 728 O O . LYS A 1 93 ? 8.558 -8.110 -8.883 1.00 90.94 93 LYS A O 1
ATOM 733 N N . ALA A 1 94 ? 9.693 -9.741 -7.832 1.00 90.56 94 ALA A N 1
ATOM 734 C CA . ALA A 1 94 ? 11.024 -9.283 -8.225 1.00 90.56 94 ALA A CA 1
ATOM 735 C C . ALA A 1 94 ? 11.230 -9.393 -9.743 1.00 90.56 94 ALA A C 1
ATOM 737 O O . ALA A 1 94 ? 11.705 -8.449 -10.361 1.00 90.56 94 ALA A O 1
ATOM 738 N N . GLU A 1 95 ? 10.783 -10.487 -10.367 1.00 92.31 95 GLU A N 1
ATOM 739 C CA . GLU A 1 95 ? 10.816 -10.638 -11.830 1.00 92.31 95 GLU A CA 1
ATOM 740 C C . GLU A 1 95 ? 10.018 -9.530 -12.540 1.00 92.31 95 GLU A C 1
ATOM 742 O O . GLU A 1 95 ? 10.525 -8.903 -13.469 1.00 92.31 95 GLU A O 1
ATOM 747 N N . ILE A 1 96 ? 8.803 -9.239 -12.058 1.00 91.56 96 ILE A N 1
ATOM 748 C CA . ILE A 1 96 ? 7.954 -8.161 -12.597 1.00 91.56 96 ILE A CA 1
ATOM 749 C C . ILE A 1 96 ? 8.609 -6.790 -12.379 1.00 91.56 96 ILE A C 1
ATOM 751 O O . ILE A 1 96 ? 8.609 -5.947 -13.275 1.00 91.56 96 ILE A O 1
ATOM 755 N N . PHE A 1 97 ? 9.183 -6.558 -11.198 1.00 92.88 97 PHE A N 1
ATOM 756 C CA . PHE A 1 97 ? 9.885 -5.319 -10.885 1.00 92.88 97 PHE A CA 1
ATOM 757 C C . PHE A 1 97 ? 11.061 -5.093 -11.842 1.00 92.88 97 PHE A C 1
ATOM 759 O O . PHE A 1 97 ? 11.165 -4.021 -12.436 1.00 92.88 97 PHE A O 1
ATOM 766 N N . GLU A 1 98 ? 11.903 -6.104 -12.056 1.00 92.75 98 GLU A N 1
ATOM 767 C CA . GLU A 1 98 ? 13.031 -6.031 -12.990 1.00 92.75 98 GLU A CA 1
ATOM 768 C C . GLU A 1 98 ? 12.576 -5.809 -14.436 1.00 92.75 98 GLU A C 1
ATOM 770 O O . GLU A 1 98 ? 13.180 -5.029 -15.177 1.00 92.75 98 GLU A O 1
ATOM 775 N N . GLU A 1 99 ? 11.479 -6.441 -14.857 1.00 91.69 99 GLU A N 1
ATOM 776 C CA . GLU A 1 99 ? 10.869 -6.174 -16.159 1.00 91.69 99 GLU A CA 1
ATOM 777 C C . GLU A 1 99 ? 10.484 -4.695 -16.295 1.00 91.69 99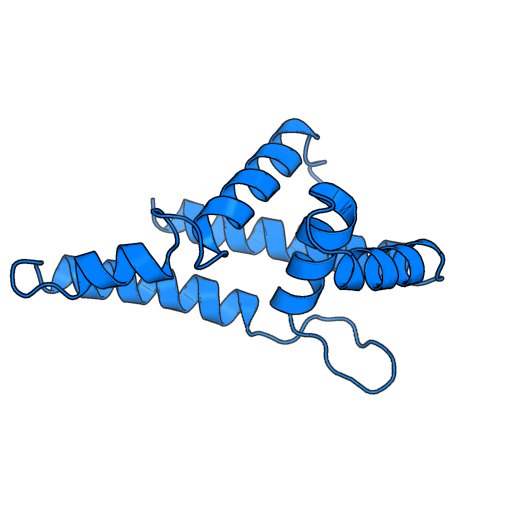 GLU A C 1
ATOM 779 O O . GLU A 1 99 ? 10.885 -4.033 -17.257 1.00 91.69 99 GLU A O 1
ATOM 784 N N . TRP A 1 100 ? 9.784 -4.144 -15.302 1.00 91.44 100 TRP A N 1
ATOM 785 C CA . TRP A 1 100 ? 9.390 -2.737 -15.292 1.00 91.44 100 TRP A CA 1
ATOM 786 C C . TRP A 1 100 ? 10.600 -1.801 -15.260 1.00 91.44 100 TRP A C 1
ATOM 788 O O . TRP A 1 100 ? 10.619 -0.809 -15.991 1.00 91.44 100 TRP A O 1
ATOM 798 N N . MET A 1 101 ? 11.636 -2.112 -14.478 1.00 92.12 101 MET A N 1
ATOM 799 C CA . MET A 1 101 ? 12.829 -1.269 -14.346 1.00 92.12 101 MET A CA 1
ATOM 800 C C . MET A 1 101 ? 13.690 -1.227 -15.610 1.00 92.12 101 MET A C 1
ATOM 802 O O . MET A 1 101 ? 14.336 -0.208 -15.864 1.00 92.12 101 MET A O 1
ATOM 806 N N . ARG A 1 102 ? 13.687 -2.294 -16.414 1.00 91.88 102 ARG A N 1
ATOM 807 C CA . ARG A 1 102 ? 14.403 -2.353 -17.702 1.00 91.88 102 ARG A CA 1
ATOM 808 C C . ARG A 1 102 ? 13.580 -1.838 -18.882 1.00 91.88 102 ARG A C 1
ATOM 810 O O . ARG A 1 102 ? 14.110 -1.694 -19.981 1.00 91.88 102 ARG A O 1
ATOM 817 N N . SER A 1 103 ? 12.293 -1.586 -18.675 1.00 88.00 103 SER A N 1
ATOM 818 C CA . SER A 1 103 ? 11.388 -1.078 -19.702 1.00 88.00 103 SER A CA 1
ATOM 819 C C . SER A 1 103 ? 11.384 0.456 -19.776 1.00 88.00 103 SER A C 1
ATOM 821 O O . SER A 1 103 ? 11.854 1.156 -18.877 1.00 88.00 103 SER A O 1
ATOM 823 N N . GLY A 1 104 ? 10.773 1.004 -20.830 1.00 87.25 104 GLY A N 1
ATOM 824 C CA . GLY A 1 104 ? 10.598 2.452 -20.993 1.00 87.25 104 GLY A CA 1
ATOM 825 C C . GLY A 1 104 ? 9.610 3.103 -20.015 1.00 87.25 104 GLY A C 1
ATOM 826 O O . GLY A 1 104 ? 9.465 4.322 -20.041 1.00 87.25 104 GLY A O 1
ATOM 827 N N . ILE A 1 105 ? 8.928 2.330 -19.156 1.00 87.62 105 ILE A N 1
ATOM 828 C CA . ILE A 1 105 ? 7.878 2.845 -18.260 1.00 87.62 105 ILE A CA 1
ATOM 829 C C . ILE A 1 105 ? 8.346 3.122 -16.826 1.00 87.62 105 ILE A C 1
ATOM 831 O O . ILE A 1 105 ? 7.552 3.591 -16.014 1.00 87.62 105 ILE A O 1
ATOM 835 N N . LYS A 1 106 ? 9.628 2.892 -16.504 1.00 89.88 106 LYS A N 1
ATOM 836 C CA . LYS A 1 106 ? 10.196 3.079 -15.155 1.00 89.88 106 LYS A CA 1
ATOM 837 C C . LYS A 1 106 ? 9.788 4.403 -14.495 1.00 89.88 106 LYS A C 1
ATOM 839 O O . LYS A 1 106 ? 9.397 4.407 -13.332 1.00 89.88 106 LYS A O 1
ATOM 844 N N . GLY A 1 107 ? 9.877 5.517 -15.225 1.00 87.38 107 GLY A N 1
ATOM 845 C CA . GLY A 1 107 ? 9.528 6.838 -14.692 1.00 87.38 107 GLY A CA 1
ATOM 846 C C . GLY A 1 107 ? 8.060 6.943 -14.269 1.00 87.38 107 GLY A C 1
ATOM 847 O O . GLY A 1 107 ? 7.768 7.482 -13.207 1.00 87.38 107 GLY A O 1
ATOM 848 N N . PHE A 1 108 ? 7.150 6.363 -15.056 1.00 89.69 108 PHE A N 1
ATOM 849 C CA . PHE A 1 108 ? 5.720 6.344 -14.746 1.00 89.69 108 PHE A CA 1
ATOM 850 C C . PHE A 1 108 ? 5.405 5.450 -13.545 1.00 89.69 108 PHE A C 1
ATOM 852 O O . PHE A 1 108 ? 4.630 5.853 -12.686 1.00 89.69 108 PHE A O 1
ATOM 859 N N . ILE A 1 109 ? 6.049 4.281 -13.443 1.00 90.62 109 ILE A N 1
ATOM 860 C CA . ILE A 1 109 ? 5.907 3.380 -12.287 1.00 90.62 109 ILE A CA 1
ATOM 861 C C . ILE A 1 109 ? 6.266 4.099 -10.983 1.00 90.62 109 ILE A C 1
ATOM 863 O O . ILE A 1 109 ? 5.497 4.064 -10.023 1.00 90.62 109 ILE A O 1
ATOM 867 N N . TRP A 1 110 ? 7.419 4.772 -10.948 1.00 89.69 110 TRP A N 1
ATOM 868 C CA . TRP A 1 110 ? 7.853 5.497 -9.754 1.00 89.69 110 TRP A CA 1
ATOM 869 C C . TRP A 1 110 ? 6.977 6.715 -9.459 1.00 89.69 110 TRP A C 1
ATOM 871 O O . TRP A 1 110 ? 6.655 6.951 -8.298 1.00 89.69 110 TRP A O 1
ATOM 881 N N . ALA A 1 111 ? 6.544 7.458 -10.481 1.00 89.44 111 ALA A N 1
ATOM 882 C CA . ALA A 1 111 ? 5.626 8.579 -10.294 1.00 89.44 111 ALA A CA 1
ATOM 883 C C . ALA A 1 111 ? 4.297 8.133 -9.661 1.00 89.44 111 ALA A C 1
ATOM 885 O O . ALA A 1 111 ? 3.851 8.743 -8.690 1.00 89.44 111 ALA A O 1
ATOM 886 N N . GLU A 1 112 ? 3.708 7.040 -10.156 1.00 89.81 112 GLU A N 1
ATOM 887 C CA . GLU A 1 112 ?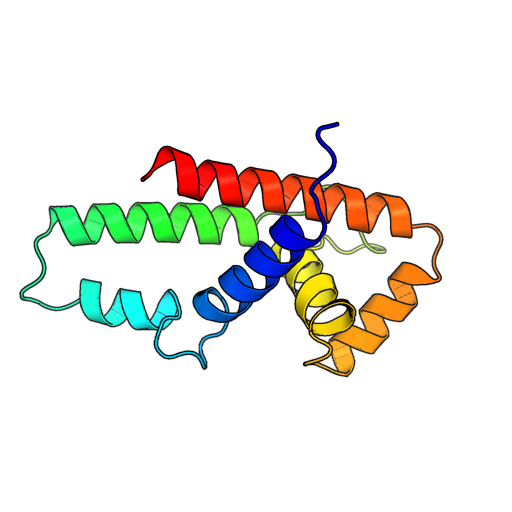 2.496 6.446 -9.580 1.00 89.81 112 GLU A CA 1
ATOM 888 C C . GLU A 1 112 ? 2.720 5.998 -8.140 1.00 89.81 112 GLU A C 1
ATOM 890 O O . GLU A 1 112 ? 1.927 6.316 -7.254 1.00 89.81 112 GLU A O 1
ATOM 895 N N . PHE A 1 113 ? 3.826 5.300 -7.883 1.00 89.69 113 PHE A N 1
ATOM 896 C CA . PHE A 1 113 ? 4.175 4.873 -6.537 1.00 89.69 113 PHE A CA 1
ATOM 897 C C . PHE A 1 113 ? 4.227 6.054 -5.571 1.00 89.69 113 PHE A C 1
ATOM 899 O O . PHE A 1 113 ? 3.480 6.067 -4.598 1.00 89.69 113 PHE A O 1
ATOM 906 N N . PHE A 1 114 ? 5.031 7.079 -5.861 1.00 88.06 114 PHE A N 1
ATOM 907 C CA . PHE A 1 114 ? 5.169 8.232 -4.973 1.00 88.06 114 PHE A CA 1
ATOM 908 C C . PHE A 1 114 ? 3.864 9.011 -4.801 1.00 88.06 114 PHE A C 1
ATOM 910 O O . PHE A 1 114 ? 3.564 9.450 -3.690 1.00 88.06 114 PHE A O 1
ATOM 917 N N . ALA A 1 115 ? 3.059 9.150 -5.858 1.00 88.25 115 ALA A N 1
ATOM 918 C CA . ALA A 1 115 ? 1.748 9.787 -5.764 1.00 88.25 115 ALA A CA 1
ATOM 919 C C . ALA A 1 115 ? 0.833 9.048 -4.773 1.00 88.25 115 ALA A C 1
ATOM 921 O O . ALA A 1 115 ? 0.208 9.675 -3.913 1.00 88.25 115 ALA A O 1
ATOM 922 N N . HIS A 1 116 ? 0.795 7.716 -4.837 1.00 87.12 116 HIS A N 1
ATOM 923 C CA . HIS A 1 116 ? -0.037 6.910 -3.948 1.00 87.12 116 HIS A CA 1
ATOM 924 C C . HIS A 1 116 ? 0.534 6.770 -2.537 1.00 87.12 116 HIS A C 1
ATOM 926 O O . HIS A 1 116 ? -0.240 6.798 -1.583 1.00 87.12 116 HIS A O 1
ATOM 932 N N . VAL A 1 117 ? 1.858 6.691 -2.373 1.00 84.00 117 VAL A N 1
ATOM 933 C CA . VAL A 1 117 ? 2.509 6.755 -1.053 1.00 84.00 117 VAL A CA 1
ATOM 934 C C . VAL A 1 117 ? 2.143 8.059 -0.358 1.00 84.00 117 VAL A C 1
ATOM 936 O O . VAL A 1 117 ? 1.661 8.037 0.774 1.00 84.00 117 VAL A O 1
ATOM 939 N N . LYS A 1 118 ? 2.275 9.190 -1.056 1.00 84.38 118 LYS A N 1
ATOM 940 C CA . LYS A 1 118 ? 1.888 10.496 -0.523 1.00 84.38 118 LYS A CA 1
ATOM 941 C C . LYS A 1 118 ? 0.415 10.526 -0.121 1.00 84.38 118 LYS A C 1
ATOM 943 O O . LYS A 1 118 ? 0.096 10.940 0.990 1.00 84.38 118 LYS A O 1
ATOM 948 N N . HIS A 1 119 ? -0.474 10.045 -0.988 1.00 85.56 119 HIS A N 1
ATOM 949 C CA . HIS A 1 119 ? -1.903 10.024 -0.690 1.00 85.56 119 HIS A CA 1
ATOM 950 C C . HIS A 1 119 ? -2.240 9.138 0.523 1.00 85.56 119 HIS A C 1
ATOM 952 O O . HIS A 1 119 ? -3.029 9.527 1.383 1.00 85.56 119 HIS A O 1
ATOM 958 N N . LEU A 1 120 ? -1.602 7.971 0.647 1.00 82.31 120 LEU A N 1
ATOM 959 C CA . LEU A 1 120 ? -1.752 7.097 1.812 1.00 82.31 120 LEU A CA 1
ATOM 960 C C . LEU A 1 120 ? -1.260 7.775 3.095 1.00 82.31 120 LEU A C 1
ATOM 962 O O . LEU A 1 120 ? -1.947 7.714 4.113 1.00 82.31 120 LEU A O 1
ATOM 966 N N . LEU A 1 121 ? -0.114 8.458 3.053 1.00 79.62 121 LEU A N 1
ATOM 967 C CA . LEU A 1 121 ? 0.402 9.221 4.192 1.00 79.62 121 LEU A CA 1
ATOM 968 C C . LEU A 1 121 ? -0.547 10.360 4.592 1.00 79.62 121 LEU A C 1
ATOM 970 O O . LEU A 1 121 ? -0.767 10.580 5.780 1.00 79.62 121 LEU A O 1
ATOM 974 N N . GLU A 1 122 ? -1.171 11.046 3.634 1.00 82.50 122 GLU A N 1
ATOM 975 C CA . GLU A 1 122 ? -2.190 12.070 3.902 1.00 82.50 122 GLU A CA 1
ATOM 976 C C . GLU A 1 122 ? -3.449 11.482 4.563 1.00 82.50 122 GLU A C 1
ATOM 978 O O . GLU A 1 122 ? -3.977 12.068 5.516 1.00 82.50 122 GLU A O 1
ATOM 983 N N . ILE A 1 123 ? -3.914 10.306 4.121 1.00 77.38 123 ILE A N 1
ATOM 984 C CA . ILE A 1 123 ? -5.031 9.583 4.759 1.00 77.38 123 ILE A CA 1
ATOM 985 C C . ILE A 1 123 ? -4.691 9.245 6.215 1.00 77.38 123 ILE A C 1
ATOM 987 O O . ILE A 1 123 ? -5.539 9.401 7.094 1.00 77.38 123 ILE A O 1
ATOM 991 N N . LEU A 1 124 ? -3.460 8.801 6.477 1.00 70.38 124 LEU A N 1
ATOM 992 C CA . LEU A 1 124 ? -3.007 8.458 7.825 1.00 70.38 124 LEU A CA 1
ATOM 993 C C . LEU A 1 124 ? -2.833 9.703 8.707 1.00 70.38 124 LEU A C 1
ATOM 995 O O . LEU A 1 124 ? -3.229 9.683 9.868 1.00 70.38 124 LEU A O 1
ATOM 999 N N . ARG A 1 125 ? -2.305 10.805 8.160 1.00 72.19 125 ARG A N 1
ATOM 1000 C CA . ARG A 1 125 ? -2.050 12.050 8.904 1.00 72.19 125 ARG A CA 1
ATOM 1001 C C . ARG A 1 125 ? -3.314 12.850 9.209 1.00 72.19 125 ARG A C 1
ATOM 1003 O O . ARG A 1 125 ? -3.377 13.510 10.233 1.00 72.19 125 ARG A O 1
ATOM 1010 N N . SER A 1 126 ? -4.315 12.819 8.330 1.00 64.50 126 SER A N 1
ATOM 1011 C CA . SER A 1 126 ? -5.582 13.552 8.514 1.00 64.50 126 SER A CA 1
ATOM 1012 C C . SER A 1 126 ? -6.530 12.922 9.542 1.00 64.50 126 SER A C 1
ATOM 1014 O O . SER A 1 126 ? -7.562 13.511 9.861 1.00 64.50 126 SER A O 1
ATOM 1016 N N . ARG A 1 127 ? -6.202 11.723 10.037 1.00 54.94 127 ARG A N 1
ATOM 1017 C CA . ARG A 1 127 ? -7.012 10.957 10.994 1.00 54.94 127 ARG A CA 1
ATOM 1018 C C . ARG A 1 127 ? -6.277 10.627 12.301 1.00 54.94 127 ARG A C 1
ATOM 1020 O O . ARG A 1 127 ? -6.839 9.895 13.114 1.00 54.94 127 ARG A O 1
ATOM 1027 N N . ALA A 1 128 ? -5.058 11.142 12.473 1.00 46.84 128 ALA A N 1
ATOM 1028 C CA . ALA A 1 128 ? -4.300 11.138 13.726 1.00 46.84 128 ALA A CA 1
ATOM 1029 C C . ALA A 1 128 ? -4.587 12.426 14.510 1.00 46.84 128 ALA A C 1
ATOM 1031 O O . ALA A 1 128 ? -4.689 12.334 15.752 1.00 46.84 128 ALA A O 1
#

Secondary structure (DSSP, 8-state):
-----HHHHHHHHHHHHHHH-TTSTT-HHHHHHHHTSTTS-HHHHHHHHHHHHHHHHHHHSEEEEEETTEEEEHHHHHHHIIIIIIS---HHHHHHHHHHHHSTTHHHHHHHHHHHHHHHHHHHHTT-

pLDDT: mean 84.2, std 9.45, range [44.16, 94.94]

Foldseek 3Di:
DPDDDPVNVVVLLVVCVQAVDPVHCNHLVNVLVVLPDPPHDPVSNCLSVVLVVVLVVLQQDFFPDDDPPDTDGLVLLLCLCSCQPPVVPDVVSVVVNVVCCPDPCVVVSVVSNVVSSVVNVVSVVVSD